Protein AF-A0A401H7M4-F1 (afdb_monomer_lite)

Structure (mmCIF, N/CA/C/O backbone):
data_AF-A0A401H7M4-F1
#
_entry.id   AF-A0A401H7M4-F1
#
loop_
_atom_site.group_PDB
_atom_site.id
_atom_site.type_symbol
_atom_site.label_atom_id
_atom_site.label_alt_id
_atom_site.label_comp_id
_atom_site.label_asym_id
_atom_site.label_entity_id
_atom_site.label_seq_id
_atom_site.pdbx_PDB_ins_code
_atom_site.Cartn_x
_atom_site.Cartn_y
_atom_site.Cartn_z
_atom_site.occupancy
_atom_site.B_iso_or_equiv
_atom_site.auth_seq_id
_atom_site.auth_comp_id
_atom_site.auth_asym_id
_atom_site.auth_atom_id
_atom_site.pdbx_PDB_model_num
ATOM 1 N N . MET A 1 1 ? 14.841 -6.962 -5.441 1.00 83.00 1 MET A N 1
ATOM 2 C CA . MET A 1 1 ? 14.021 -5.728 -5.417 1.00 83.00 1 MET A CA 1
ATOM 3 C C . MET A 1 1 ? 12.917 -5.888 -4.391 1.00 83.00 1 MET A C 1
ATOM 5 O O . MET A 1 1 ? 12.391 -6.988 -4.258 1.00 83.00 1 MET A O 1
ATOM 9 N N . LYS A 1 2 ? 12.501 -4.808 -3.723 1.00 92.44 2 LYS A N 1
ATOM 10 C CA . LYS A 1 2 ? 11.320 -4.895 -2.860 1.00 92.44 2 LYS A CA 1
ATOM 11 C C . LYS A 1 2 ? 10.045 -5.049 -3.712 1.00 92.44 2 LYS A C 1
ATOM 13 O O . LYS A 1 2 ? 9.899 -4.293 -4.683 1.00 92.44 2 LYS A O 1
ATOM 18 N N . PRO A 1 3 ? 9.106 -5.935 -3.345 1.00 96.75 3 PRO A N 1
ATOM 19 C CA . PRO A 1 3 ? 7.788 -6.047 -3.971 1.00 96.75 3 PRO A CA 1
ATOM 20 C C . PRO A 1 3 ? 6.854 -4.900 -3.551 1.00 96.75 3 PRO A C 1
ATOM 22 O O . PRO A 1 3 ? 7.087 -4.223 -2.544 1.00 96.75 3 PRO A O 1
ATOM 25 N N . ILE A 1 4 ? 5.804 -4.655 -4.334 1.00 98.06 4 ILE A N 1
ATOM 26 C CA . ILE A 1 4 ? 4.743 -3.687 -4.020 1.00 98.06 4 ILE A CA 1
ATOM 27 C C . ILE A 1 4 ? 3.906 -4.247 -2.865 1.00 98.06 4 ILE A C 1
ATOM 29 O O . ILE A 1 4 ? 3.498 -5.403 -2.903 1.00 98.06 4 ILE A O 1
ATOM 33 N N . LEU A 1 5 ? 3.640 -3.444 -1.836 1.00 98.31 5 LEU A N 1
ATOM 34 C CA . LEU A 1 5 ? 2.744 -3.849 -0.752 1.00 98.31 5 LEU A CA 1
ATOM 35 C C . LEU A 1 5 ? 1.310 -3.500 -1.142 1.00 98.31 5 LEU A C 1
ATOM 37 O O . LEU A 1 5 ? 1.036 -2.346 -1.481 1.00 98.31 5 LEU A O 1
ATOM 41 N N . VAL A 1 6 ? 0.405 -4.472 -1.080 1.00 98.50 6 VAL A N 1
ATOM 42 C CA . VAL A 1 6 ? -0.951 -4.339 -1.620 1.00 98.50 6 VAL A CA 1
ATOM 43 C C . VAL A 1 6 ? -1.974 -4.883 -0.628 1.00 98.50 6 VAL A C 1
ATOM 45 O O . VAL A 1 6 ? -1.782 -5.949 -0.044 1.00 98.50 6 VAL A O 1
ATOM 48 N N . ASP A 1 7 ? -3.079 -4.162 -0.448 1.00 98.56 7 ASP A N 1
ATOM 49 C CA . ASP A 1 7 ? -4.239 -4.673 0.281 1.00 98.56 7 ASP A CA 1
ATOM 50 C C . ASP A 1 7 ? -4.900 -5.808 -0.512 1.00 98.56 7 ASP A C 1
ATOM 52 O O . ASP A 1 7 ? -5.422 -5.593 -1.606 1.00 98.56 7 ASP A O 1
ATOM 56 N N . ALA A 1 8 ? -4.916 -7.011 0.060 1.00 98.44 8 ALA A N 1
ATOM 57 C CA . ALA A 1 8 ? -5.397 -8.219 -0.601 1.00 98.44 8 ALA A CA 1
ATOM 58 C C . ALA A 1 8 ? -6.875 -8.141 -1.018 1.00 98.44 8 ALA A C 1
ATOM 60 O O . ALA A 1 8 ? -7.267 -8.788 -1.985 1.00 98.44 8 ALA A O 1
ATOM 61 N N . LYS A 1 9 ? -7.699 -7.356 -0.307 1.00 98.06 9 LYS A N 1
ATOM 62 C CA . LYS A 1 9 ? -9.148 -7.286 -0.563 1.00 98.06 9 LYS A CA 1
ATOM 63 C C . LYS A 1 9 ? -9.505 -6.357 -1.722 1.00 98.06 9 LYS A C 1
ATOM 65 O O . LYS A 1 9 ? -10.465 -6.628 -2.432 1.00 98.06 9 LYS A O 1
ATOM 70 N N . THR A 1 10 ? -8.777 -5.252 -1.894 1.00 98.19 10 THR A N 1
ATOM 71 C CA . THR A 1 10 ? -9.125 -4.214 -2.890 1.00 98.19 10 THR A CA 1
ATOM 72 C C . THR A 1 10 ? -8.064 -3.978 -3.953 1.00 98.19 10 THR A C 1
ATOM 74 O O . THR A 1 10 ? -8.300 -3.223 -4.891 1.00 98.19 10 THR A O 1
ATOM 77 N N . LEU A 1 11 ? -6.893 -4.600 -3.808 1.00 98.06 11 LEU A N 1
ATOM 78 C CA . LEU A 1 11 ? -5.709 -4.376 -4.636 1.00 98.06 11 LEU A CA 1
ATOM 79 C C . LEU A 1 11 ? -5.177 -2.934 -4.599 1.00 98.06 11 LEU A C 1
ATOM 81 O O . LEU A 1 11 ? -4.349 -2.547 -5.425 1.00 98.06 11 LEU A O 1
ATOM 85 N N . VAL A 1 12 ? -5.599 -2.142 -3.610 1.00 98.31 12 VAL A N 1
ATOM 86 C CA . VAL A 1 12 ? -5.037 -0.814 -3.366 1.00 98.31 12 VAL A CA 1
ATOM 87 C C . VAL A 1 12 ? -3.565 -0.945 -2.986 1.00 98.31 12 VAL A C 1
ATOM 89 O O . VAL A 1 12 ? -3.193 -1.689 -2.075 1.00 98.31 12 VAL A O 1
ATOM 92 N N . ILE A 1 13 ? -2.720 -0.185 -3.683 1.00 98.31 13 ILE A N 1
ATOM 93 C CA . ILE A 1 13 ? -1.290 -0.098 -3.395 1.00 98.31 13 ILE A CA 1
ATOM 94 C C . ILE A 1 13 ? -1.102 0.647 -2.070 1.00 98.31 13 ILE A C 1
ATOM 96 O O . ILE A 1 13 ? -1.461 1.815 -1.932 1.00 98.31 13 ILE A O 1
ATOM 100 N N . LEU A 1 14 ? -0.490 -0.025 -1.100 1.00 98.06 14 LEU A N 1
ATOM 101 C CA . LEU A 1 14 ? -0.162 0.534 0.210 1.00 98.06 14 LEU A CA 1
ATOM 102 C C . LEU A 1 14 ? 1.249 1.132 0.210 1.00 98.06 14 LEU A C 1
ATOM 104 O O . LEU A 1 14 ? 1.478 2.202 0.774 1.00 98.06 14 LEU A O 1
ATOM 108 N N . ASP A 1 15 ? 2.196 0.478 -0.461 1.00 96.94 15 ASP A N 1
ATOM 109 C CA . ASP A 1 15 ? 3.554 0.987 -0.652 1.00 96.94 15 ASP A CA 1
ATOM 110 C C . ASP A 1 15 ? 4.132 0.544 -2.002 1.00 96.94 15 ASP A C 1
ATOM 112 O O . ASP A 1 15 ? 3.817 -0.531 -2.506 1.00 96.94 15 ASP A O 1
ATOM 116 N N . GLY A 1 16 ? 5.004 1.369 -2.590 1.00 96.06 16 GLY A N 1
ATOM 117 C CA . GLY A 1 16 ? 5.659 1.048 -3.863 1.00 96.06 16 GLY A CA 1
ATOM 118 C C . GLY A 1 16 ? 5.041 1.676 -5.114 1.00 96.06 16 GLY A C 1
ATOM 119 O O . GLY A 1 16 ? 5.345 1.228 -6.213 1.00 96.06 16 GLY A O 1
ATOM 120 N N . HIS A 1 17 ? 4.262 2.756 -4.987 1.00 96.50 17 HIS A N 1
ATOM 121 C CA . HIS A 1 17 ? 3.677 3.496 -6.120 1.00 96.50 17 HIS A CA 1
ATOM 122 C C . HIS A 1 17 ? 4.692 3.869 -7.217 1.00 96.50 17 HIS A C 1
ATOM 124 O O . HIS A 1 17 ? 4.411 3.725 -8.403 1.00 96.50 17 HIS A O 1
ATOM 130 N N . HIS A 1 18 ? 5.897 4.311 -6.840 1.00 95.56 18 HIS A N 1
ATOM 131 C CA . HIS A 1 18 ? 6.951 4.616 -7.813 1.00 95.56 18 HIS A CA 1
ATOM 132 C C . HIS A 1 18 ? 7.428 3.372 -8.567 1.00 95.56 18 HIS A C 1
ATOM 134 O O . HIS A 1 18 ? 7.628 3.444 -9.773 1.00 95.56 18 HIS A O 1
ATOM 140 N N . ARG A 1 19 ? 7.566 2.231 -7.877 1.00 96.06 19 ARG A N 1
ATOM 141 C CA . ARG A 1 19 ? 7.964 0.953 -8.487 1.00 96.06 19 ARG A CA 1
ATOM 142 C C . ARG A 1 19 ? 6.888 0.453 -9.447 1.00 96.06 19 ARG A C 1
ATOM 144 O O . ARG A 1 19 ? 7.213 0.083 -10.566 1.00 96.06 19 ARG A O 1
ATOM 151 N N . PHE A 1 20 ? 5.621 0.534 -9.044 1.00 96.75 20 PHE A N 1
ATOM 152 C CA . PHE A 1 20 ? 4.482 0.229 -9.909 1.00 96.75 20 PHE A CA 1
ATOM 153 C C . PHE A 1 20 ? 4.487 1.078 -11.187 1.00 96.75 20 PHE A C 1
ATOM 155 O O . PHE A 1 20 ? 4.431 0.545 -12.291 1.00 96.75 20 PHE A O 1
ATOM 162 N N . ASN A 1 21 ? 4.612 2.401 -11.047 1.00 96.12 21 ASN A N 1
ATOM 163 C CA . ASN A 1 21 ? 4.616 3.305 -12.195 1.00 96.12 21 ASN A CA 1
ATOM 164 C C . ASN A 1 21 ? 5.849 3.108 -13.086 1.00 96.12 21 ASN A C 1
ATOM 166 O O . ASN A 1 21 ? 5.717 3.160 -14.303 1.00 96.12 21 ASN A O 1
ATOM 170 N N . ALA A 1 22 ? 7.024 2.847 -12.507 1.00 95.88 22 ALA A N 1
ATOM 171 C CA . ALA A 1 22 ? 8.231 2.540 -13.270 1.00 95.88 22 ALA A CA 1
ATOM 172 C C . ALA A 1 22 ? 8.060 1.257 -14.095 1.00 95.88 22 ALA A C 1
ATOM 174 O O . ALA A 1 22 ? 8.314 1.276 -15.293 1.00 95.88 22 ALA A O 1
ATOM 175 N N . LEU A 1 23 ? 7.550 0.178 -13.489 1.00 95.50 23 LEU A N 1
ATOM 176 C CA . LEU A 1 23 ? 7.235 -1.068 -14.196 1.00 95.50 23 LEU A CA 1
ATOM 177 C C . LEU A 1 23 ? 6.244 -0.831 -15.341 1.00 95.50 23 LEU A C 1
ATOM 179 O O . LEU A 1 23 ? 6.471 -1.291 -16.456 1.00 95.50 23 LEU A O 1
ATOM 183 N N . LYS A 1 24 ? 5.199 -0.034 -15.099 1.00 95.06 24 LYS A N 1
ATOM 184 C CA . LYS A 1 24 ? 4.224 0.336 -16.131 1.00 95.06 24 LYS A CA 1
ATOM 185 C C . LYS A 1 24 ? 4.863 1.100 -17.297 1.00 95.06 24 LYS A C 1
ATOM 187 O O . LYS A 1 24 ? 4.552 0.810 -18.446 1.00 95.06 24 LYS A O 1
ATOM 192 N N . ILE A 1 25 ? 5.753 2.055 -17.014 1.00 96.44 25 ILE A N 1
ATOM 193 C CA . ILE A 1 25 ? 6.499 2.809 -18.040 1.00 96.44 25 ILE A CA 1
ATOM 194 C C . ILE A 1 25 ? 7.420 1.882 -18.843 1.00 96.44 25 ILE A C 1
ATOM 196 O O . ILE A 1 25 ? 7.544 2.047 -20.051 1.00 96.44 25 ILE A O 1
ATOM 200 N N . LEU A 1 26 ? 8.026 0.889 -18.189 1.00 94.25 26 LEU A N 1
ATOM 201 C CA . LEU A 1 26 ? 8.890 -0.114 -18.817 1.00 94.25 26 LEU A CA 1
ATOM 202 C C . LEU A 1 26 ? 8.119 -1.179 -19.620 1.00 94.25 26 LEU A C 1
ATOM 204 O O . LEU A 1 26 ? 8.735 -2.099 -20.148 1.00 94.25 26 LEU A O 1
ATOM 208 N N . GLY A 1 27 ? 6.788 -1.084 -19.712 1.00 94.50 27 GLY A N 1
ATOM 209 C CA . GLY A 1 27 ? 5.965 -2.054 -20.436 1.00 94.50 27 GLY A CA 1
ATOM 210 C C . GLY A 1 27 ? 5.796 -3.390 -19.712 1.00 94.50 27 GLY A C 1
ATOM 211 O O . GLY A 1 27 ? 5.374 -4.366 -20.328 1.00 94.50 27 GLY A O 1
ATOM 212 N N . ALA A 1 28 ? 6.105 -3.455 -18.413 1.00 95.50 28 ALA A N 1
ATOM 213 C CA . ALA A 1 28 ? 5.873 -4.657 -17.628 1.00 95.50 28 ALA A CA 1
ATOM 214 C C . ALA A 1 28 ? 4.369 -4.959 -17.531 1.00 95.50 28 ALA A C 1
ATOM 216 O O . ALA A 1 28 ? 3.556 -4.086 -17.210 1.00 95.50 28 ALA A O 1
ATOM 217 N N . ARG A 1 29 ? 4.005 -6.218 -17.773 1.00 95.25 29 ARG A N 1
ATOM 218 C CA . ARG A 1 29 ? 2.651 -6.753 -17.607 1.00 95.25 29 ARG A CA 1
ATOM 219 C C . ARG A 1 29 ? 2.370 -7.181 -16.167 1.00 95.25 29 ARG A C 1
ATOM 221 O O . ARG A 1 29 ? 1.223 -7.122 -15.725 1.00 95.25 29 ARG A O 1
ATOM 228 N N . TYR A 1 30 ? 3.405 -7.593 -15.443 1.00 95.25 30 TYR A N 1
ATOM 229 C CA . TYR A 1 30 ? 3.330 -8.083 -14.072 1.00 95.25 30 TYR A CA 1
ATOM 230 C C . TYR A 1 30 ? 4.182 -7.232 -13.130 1.00 95.25 30 TYR A C 1
ATOM 232 O O . TYR A 1 30 ? 5.142 -6.577 -13.535 1.00 95.25 30 TYR A O 1
ATOM 240 N N . ALA A 1 31 ? 3.837 -7.256 -11.845 1.00 95.75 31 ALA A N 1
ATOM 241 C CA . ALA A 1 31 ? 4.623 -6.622 -10.800 1.00 95.75 31 ALA A CA 1
ATOM 242 C C . ALA A 1 31 ? 4.685 -7.535 -9.568 1.00 95.75 31 ALA A C 1
ATOM 244 O O . ALA A 1 31 ? 3.633 -7.989 -9.110 1.00 95.75 31 ALA A O 1
ATOM 245 N N . PRO A 1 32 ? 5.876 -7.781 -8.992 1.00 96.38 32 PRO A N 1
ATOM 246 C CA . PRO A 1 32 ? 5.988 -8.518 -7.741 1.00 96.38 32 PRO A CA 1
ATOM 247 C C . PRO A 1 32 ? 5.242 -7.781 -6.630 1.00 96.38 32 PRO A C 1
ATOM 249 O O . PRO A 1 32 ? 5.498 -6.596 -6.388 1.00 96.38 32 PRO A O 1
ATOM 252 N N . ALA A 1 33 ? 4.344 -8.481 -5.942 1.00 97.56 33 ALA A N 1
ATOM 253 C CA . ALA A 1 33 ? 3.519 -7.907 -4.891 1.00 97.56 33 ALA A CA 1
ATOM 254 C C . ALA A 1 33 ? 3.448 -8.817 -3.662 1.00 97.56 33 ALA A C 1
ATOM 256 O O . ALA A 1 33 ? 3.415 -10.039 -3.777 1.00 97.56 33 ALA A O 1
ATOM 257 N N . VAL A 1 34 ? 3.390 -8.199 -2.484 1.00 97.94 34 VAL A N 1
ATOM 258 C CA . VAL A 1 34 ? 3.032 -8.853 -1.225 1.00 97.94 34 VAL A CA 1
ATOM 259 C C . VAL A 1 34 ? 1.616 -8.423 -0.887 1.00 97.94 34 VAL A C 1
ATOM 261 O O . VAL A 1 34 ? 1.359 -7.248 -0.609 1.00 97.94 34 VAL A O 1
ATOM 264 N N . LEU A 1 35 ? 0.706 -9.390 -0.938 1.00 98.19 35 LEU A N 1
ATOM 265 C CA . LEU A 1 35 ? -0.680 -9.209 -0.540 1.00 98.19 35 LEU A CA 1
ATOM 266 C C . LEU A 1 35 ? -0.775 -9.318 0.982 1.00 98.19 35 LEU A C 1
ATOM 268 O O . LEU A 1 35 ? -0.310 -10.295 1.568 1.00 98.19 35 LEU A O 1
ATOM 272 N N . VAL A 1 36 ? -1.387 -8.323 1.615 1.00 98.19 36 VAL A N 1
ATOM 273 C CA . VAL A 1 36 ? -1.642 -8.322 3.059 1.00 98.19 36 VAL A CA 1
ATOM 274 C C . VAL A 1 36 ? -3.119 -8.142 3.346 1.00 98.19 36 VAL A C 1
ATOM 276 O O . VAL A 1 36 ?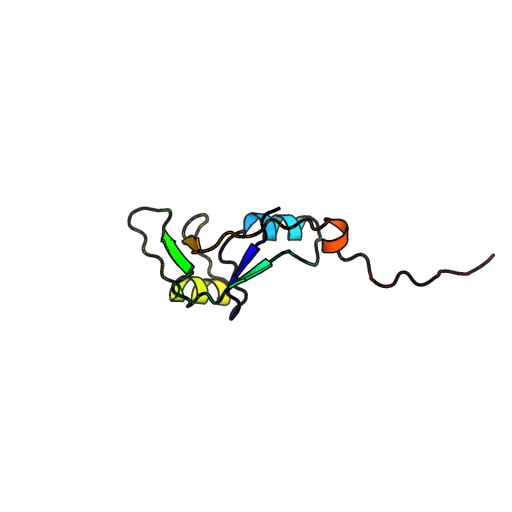 -3.803 -7.384 2.659 1.00 98.19 36 VAL A O 1
ATOM 279 N N . ASP A 1 37 ? -3.607 -8.782 4.406 1.00 98.31 37 ASP A N 1
ATOM 280 C CA . ASP A 1 37 ? -4.864 -8.355 5.009 1.00 98.31 37 ASP A CA 1
ATOM 281 C C . ASP A 1 37 ? -4.643 -6.991 5.664 1.00 98.31 37 ASP A C 1
ATOM 283 O O . ASP A 1 37 ? -4.048 -6.888 6.739 1.00 98.31 37 ASP A O 1
ATOM 287 N N . TYR A 1 38 ? -5.078 -5.927 4.989 1.00 98.44 38 TYR A N 1
ATOM 288 C CA . TYR A 1 38 ? -4.829 -4.572 5.460 1.00 98.44 38 TYR A CA 1
ATOM 289 C C . TYR A 1 38 ? -5.545 -4.271 6.780 1.00 98.44 38 TYR A C 1
ATOM 291 O O . TYR A 1 38 ? -5.073 -3.423 7.533 1.00 98.44 38 TYR A O 1
ATOM 299 N N . ASP A 1 39 ? -6.615 -4.996 7.121 1.00 98.25 39 ASP A N 1
ATOM 300 C CA . ASP A 1 39 ? -7.322 -4.821 8.397 1.00 98.25 39 ASP A CA 1
ATOM 301 C C . ASP A 1 39 ? -6.567 -5.455 9.572 1.00 98.25 39 ASP A C 1
ATOM 303 O O . ASP A 1 39 ? -6.761 -5.045 10.717 1.00 98.25 39 ASP A O 1
ATOM 307 N N . SER A 1 40 ? -5.627 -6.363 9.294 1.00 98.19 40 SER A N 1
ATOM 308 C CA . SER A 1 40 ? -4.787 -6.992 10.310 1.00 98.19 40 SER A CA 1
ATOM 309 C C . SER A 1 40 ? -4.079 -5.949 11.189 1.00 98.19 40 SER A C 1
ATOM 311 O O . SER A 1 40 ? -3.537 -4.963 10.666 1.00 98.19 40 SER A O 1
ATOM 313 N N . PRO A 1 41 ? -3.995 -6.163 12.517 1.00 97.69 41 PRO A N 1
ATOM 314 C CA . PRO A 1 41 ? -3.225 -5.295 13.411 1.00 97.69 41 PRO A CA 1
ATOM 315 C C . PRO A 1 41 ? -1.728 -5.281 13.071 1.00 97.69 41 PRO A C 1
ATOM 317 O O . PRO A 1 41 ? -1.016 -4.350 13.441 1.00 97.69 41 PRO A O 1
ATOM 320 N N . CYS A 1 42 ? -1.250 -6.275 12.317 1.00 97.50 42 CYS A N 1
ATOM 321 C CA . CYS A 1 42 ? 0.116 -6.316 11.817 1.00 97.50 42 CYS A CA 1
ATOM 322 C C . CYS A 1 42 ? 0.425 -5.261 10.754 1.00 97.50 42 CYS A C 1
ATOM 324 O O . CYS A 1 42 ? 1.600 -5.034 10.475 1.00 97.50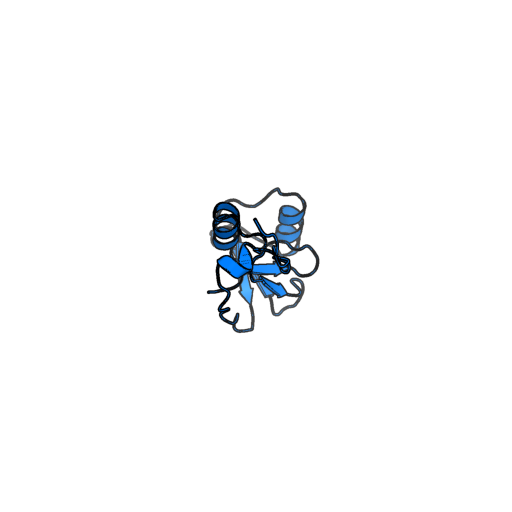 42 CYS A O 1
ATOM 326 N N . VAL A 1 43 ? -0.588 -4.613 10.172 1.00 98.31 43 VAL A N 1
ATOM 327 C CA . VAL A 1 43 ? -0.403 -3.459 9.291 1.00 98.31 43 VAL A CA 1
ATOM 328 C C . VAL A 1 43 ? -0.898 -2.216 10.013 1.00 98.31 43 VAL A C 1
ATOM 330 O O . VAL A 1 43 ? -2.029 -2.167 10.485 1.00 98.31 43 VAL A O 1
ATOM 333 N N . SER A 1 44 ? -0.070 -1.182 10.078 1.00 98.06 44 SER A N 1
ATOM 334 C CA . SER A 1 44 ? -0.454 0.128 10.609 1.00 98.06 44 SER A CA 1
ATOM 335 C C . SER A 1 44 ? -0.248 1.206 9.556 1.00 98.06 44 SER A C 1
ATOM 337 O O . SER A 1 44 ? 0.584 1.067 8.654 1.00 98.06 44 SER A O 1
ATOM 339 N N . VAL A 1 45 ? -1.020 2.284 9.666 1.00 98.31 45 VAL A N 1
ATOM 340 C CA . VAL A 1 45 ? -0.895 3.464 8.815 1.00 98.31 45 VAL A CA 1
ATOM 341 C C . VAL A 1 45 ? -0.803 4.710 9.682 1.00 98.31 45 VAL A C 1
ATOM 343 O O . VAL A 1 45 ? -1.474 4.825 10.703 1.00 98.31 45 VAL A O 1
ATOM 346 N N . GLY A 1 46 ? 0.058 5.630 9.274 1.00 96.94 46 GLY A N 1
ATOM 347 C CA . GLY A 1 46 ? 0.116 6.986 9.798 1.00 96.94 46 GLY A CA 1
ATOM 348 C C . GLY A 1 46 ? 0.396 7.979 8.678 1.00 96.94 46 GLY A C 1
ATOM 349 O O . GLY A 1 46 ? 0.348 7.632 7.495 1.00 96.94 46 GLY A O 1
ATOM 350 N N . SER A 1 47 ? 0.724 9.210 9.053 1.00 96.44 47 SER A N 1
ATOM 351 C CA . SER A 1 47 ? 1.080 10.267 8.111 1.00 96.44 47 SER A CA 1
ATOM 352 C C . SER A 1 47 ? 2.585 10.534 8.094 1.00 96.44 47 SER A C 1
ATOM 354 O O . SER A 1 47 ? 3.264 10.412 9.113 1.00 96.44 47 SER A O 1
ATOM 356 N N . TRP A 1 48 ? 3.114 10.926 6.935 1.00 91.94 48 TRP A N 1
ATOM 357 C CA . TRP A 1 48 ? 4.441 11.552 6.834 1.00 91.94 48 TRP A CA 1
ATOM 358 C C . TRP A 1 48 ? 4.433 13.041 7.198 1.00 91.94 48 TRP A C 1
ATOM 360 O O . TRP A 1 48 ? 5.493 13.615 7.425 1.00 91.94 48 TRP A O 1
ATOM 370 N N . ARG A 1 49 ? 3.256 13.671 7.196 1.00 92.25 49 ARG A N 1
ATOM 371 C CA . ARG A 1 49 ? 3.052 15.105 7.422 1.00 92.25 49 ARG A CA 1
ATOM 372 C C . ARG A 1 49 ? 2.458 15.335 8.805 1.00 92.25 49 ARG A C 1
ATOM 374 O O . ARG A 1 49 ? 1.497 14.656 9.174 1.00 92.25 49 ARG A O 1
ATOM 381 N N . GLU A 1 50 ? 2.986 16.315 9.525 1.00 90.69 50 GLU A N 1
ATOM 382 C CA . GLU A 1 50 ? 2.404 16.761 10.791 1.00 90.69 50 GLU A CA 1
ATOM 383 C C . GLU A 1 50 ? 0.991 17.324 10.584 1.00 90.69 50 GLU A C 1
ATOM 385 O O . GLU A 1 50 ? 0.672 17.873 9.529 1.00 90.69 50 GLU A O 1
ATOM 390 N N . GLY A 1 51 ? 0.118 17.132 11.575 1.00 91.31 51 GLY A N 1
ATOM 391 C CA . GLY A 1 51 ? -1.271 17.607 11.539 1.00 91.31 51 GLY A CA 1
ATOM 392 C C . GLY A 1 51 ? -2.203 16.865 10.572 1.00 91.31 51 GLY A C 1
ATOM 393 O O . GLY A 1 51 ? -3.394 17.162 10.534 1.00 91.31 51 GLY A O 1
ATOM 394 N N . VAL A 1 52 ? -1.708 15.886 9.808 1.00 93.25 52 VAL A N 1
ATOM 395 C CA . VAL A 1 52 ? -2.532 15.076 8.902 1.00 93.25 52 VAL A CA 1
ATOM 396 C C . VAL A 1 52 ? -2.826 13.725 9.545 1.00 93.25 52 VAL A C 1
ATOM 398 O O . VAL A 1 52 ? -1.911 12.962 9.845 1.00 93.25 52 VAL A O 1
ATOM 401 N N . SER A 1 53 ? -4.111 13.413 9.719 1.00 93.56 53 SER A N 1
ATOM 402 C CA . SER A 1 53 ? -4.564 12.081 10.126 1.00 93.56 53 SER A CA 1
ATOM 403 C C . SER A 1 53 ? -4.865 11.219 8.900 1.00 93.56 53 SER A C 1
ATOM 405 O O . SER A 1 53 ? -5.416 11.700 7.908 1.00 93.56 53 SER A O 1
ATOM 407 N N . VAL A 1 54 ? -4.487 9.944 8.966 1.00 96.88 54 VAL A N 1
ATOM 408 C CA . VAL A 1 54 ? -4.707 8.949 7.910 1.00 96.88 54 VAL A CA 1
ATOM 409 C C . VAL A 1 54 ? -5.245 7.685 8.568 1.00 96.88 54 VAL A C 1
ATOM 411 O O . VAL A 1 54 ? -4.638 7.191 9.516 1.00 96.88 54 VAL A O 1
ATOM 414 N N . SER A 1 55 ? -6.353 7.151 8.054 1.00 97.81 55 SER A N 1
ATOM 415 C CA . SER A 1 55 ? -6.914 5.865 8.481 1.00 97.81 55 SER A CA 1
ATOM 416 C C . SER A 1 55 ? -6.869 4.835 7.354 1.00 97.81 55 SER A C 1
ATOM 418 O O . SER A 1 55 ? -6.746 5.186 6.175 1.00 97.81 55 SER A O 1
ATOM 420 N N . LYS A 1 56 ? -6.973 3.552 7.712 1.00 98.25 56 LYS A N 1
ATOM 421 C CA . LYS A 1 56 ? -6.985 2.451 6.740 1.00 98.25 56 LYS A CA 1
ATOM 422 C C . LYS A 1 56 ? -8.207 2.533 5.831 1.00 98.25 56 LYS A C 1
ATOM 424 O O . LYS A 1 56 ? -8.096 2.350 4.620 1.00 98.25 56 LYS A O 1
ATOM 429 N N . GLU A 1 57 ? -9.356 2.857 6.412 1.00 98.12 57 GLU A N 1
ATOM 430 C CA . GLU A 1 57 ? -10.634 2.999 5.720 1.00 98.12 57 GLU A CA 1
ATOM 431 C C . GLU A 1 57 ? -10.538 4.079 4.644 1.00 98.12 57 GLU A C 1
ATOM 433 O O . GLU A 1 57 ? -10.921 3.849 3.499 1.00 98.12 57 GLU A O 1
ATOM 438 N N . GLU A 1 58 ? -9.957 5.233 4.981 1.00 97.88 58 GLU A N 1
ATOM 439 C CA . GLU A 1 58 ? -9.825 6.350 4.051 1.00 97.88 58 GLU A CA 1
ATOM 440 C C . GLU A 1 58 ? -8.797 6.066 2.948 1.00 97.88 58 GLU A C 1
ATOM 442 O O . GLU A 1 58 ? -9.047 6.387 1.785 1.00 97.88 58 GLU A O 1
ATOM 447 N N . VAL A 1 59 ? -7.670 5.417 3.272 1.00 98.06 59 VAL A N 1
ATOM 448 C CA . VAL A 1 59 ? -6.694 4.959 2.264 1.00 98.06 59 VAL A CA 1
ATOM 449 C C . VAL A 1 59 ? -7.350 3.998 1.276 1.00 98.06 59 VAL A C 1
ATOM 451 O O . VAL A 1 59 ? -7.230 4.193 0.065 1.00 98.06 59 VAL A O 1
ATOM 454 N N . ARG A 1 60 ? -8.076 2.994 1.781 1.00 97.88 60 ARG A N 1
ATOM 455 C CA . ARG A 1 60 ? -8.775 1.999 0.962 1.00 97.88 60 ARG A CA 1
ATOM 456 C C . ARG A 1 60 ? -9.829 2.664 0.078 1.00 97.88 60 ARG A C 1
ATOM 458 O O . ARG A 1 60 ? -9.805 2.484 -1.136 1.00 97.88 60 ARG A O 1
ATOM 465 N N . ARG A 1 61 ? -10.702 3.489 0.667 1.00 98.25 61 ARG A N 1
ATOM 466 C CA . ARG A 1 61 ? -11.765 4.218 -0.041 1.00 98.25 61 ARG A CA 1
ATOM 467 C C . ARG A 1 61 ? -11.199 5.079 -1.171 1.00 98.25 61 ARG A C 1
ATOM 469 O O . ARG A 1 61 ? -11.630 4.955 -2.313 1.00 98.25 61 ARG A O 1
ATOM 476 N N . ARG A 1 62 ? -10.187 5.906 -0.883 1.00 97.62 62 ARG A N 1
ATOM 477 C CA . ARG A 1 62 ? -9.516 6.752 -1.887 1.00 97.62 62 ARG A CA 1
ATOM 478 C C . ARG A 1 62 ? -8.845 5.950 -2.989 1.00 97.62 62 ARG A C 1
ATOM 480 O O . ARG A 1 62 ? -8.889 6.375 -4.140 1.00 97.62 62 ARG A O 1
ATOM 487 N N . GLY A 1 63 ? -8.207 4.835 -2.636 1.00 97.31 63 GLY A N 1
ATOM 488 C CA . GLY A 1 63 ? -7.557 3.945 -3.591 1.00 97.31 63 GLY A CA 1
ATOM 489 C C . GLY A 1 63 ? -8.555 3.339 -4.575 1.00 97.31 63 GLY A C 1
ATOM 490 O O . GLY A 1 63 ? -8.339 3.424 -5.780 1.00 97.31 63 GLY A O 1
ATOM 491 N N . VAL A 1 64 ? -9.678 2.820 -4.070 1.00 97.94 64 VAL A N 1
ATOM 492 C CA . VAL A 1 64 ? -10.764 2.263 -4.894 1.00 97.94 64 VAL A CA 1
ATOM 493 C C . VAL A 1 64 ? -11.427 3.340 -5.761 1.00 97.94 64 VAL A C 1
ATOM 495 O O . VAL A 1 64 ? -11.686 3.109 -6.936 1.00 97.94 64 VAL A O 1
ATOM 498 N N . GLU A 1 65 ? -11.659 4.539 -5.217 1.00 98.00 65 GLU A N 1
ATOM 499 C CA . GLU A 1 65 ? -12.248 5.667 -5.958 1.00 98.00 65 GLU A CA 1
ATOM 500 C C . GLU A 1 65 ? -11.279 6.337 -6.953 1.00 98.00 65 GLU A C 1
ATOM 502 O O . GLU A 1 65 ? -11.684 7.231 -7.697 1.00 98.00 65 GLU A O 1
ATOM 507 N N . GLY A 1 66 ? -9.987 5.990 -6.934 1.00 95.69 66 GLY A N 1
ATOM 508 C CA . GLY A 1 66 ? -8.954 6.680 -7.716 1.00 95.69 66 GLY A CA 1
ATOM 509 C C . GLY A 1 66 ? -8.662 8.118 -7.255 1.00 95.69 66 GLY A C 1
ATOM 510 O O . GLY A 1 66 ? -7.979 8.869 -7.950 1.00 95.69 66 GLY A O 1
ATOM 511 N N . ARG A 1 67 ? -9.144 8.524 -6.074 1.00 96.31 67 ARG A N 1
ATOM 512 C CA . ARG A 1 67 ? -8.977 9.871 -5.492 1.00 96.31 67 ARG A CA 1
ATOM 513 C C . ARG A 1 67 ? -7.834 9.901 -4.482 1.00 96.31 67 ARG A C 1
ATOM 515 O O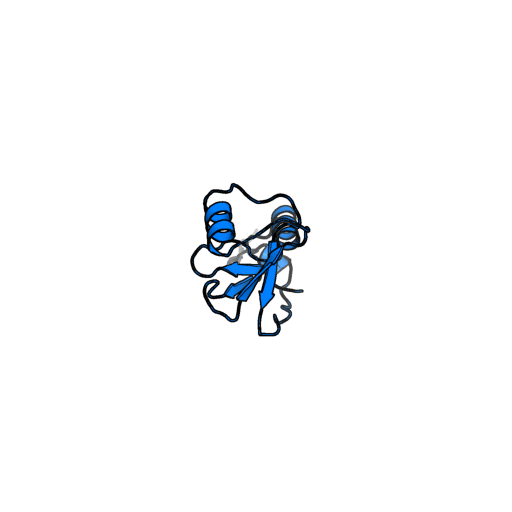 . ARG A 1 67 ? -8.028 10.157 -3.288 1.00 96.31 67 ARG A O 1
ATOM 522 N N . LEU A 1 68 ? -6.637 9.600 -4.977 1.00 95.12 68 LEU A N 1
ATOM 523 C CA . LEU A 1 68 ? -5.438 9.404 -4.165 1.00 95.12 68 LEU A CA 1
ATOM 524 C C . LEU A 1 68 ? -5.075 10.641 -3.333 1.00 95.12 68 LEU A C 1
ATOM 526 O O . LEU A 1 68 ? -5.346 11.785 -3.702 1.00 95.12 68 LEU A O 1
ATOM 530 N N . TYR A 1 69 ? -4.419 10.404 -2.199 1.00 94.56 69 TYR A N 1
ATOM 531 C CA . TYR A 1 69 ? -3.755 11.476 -1.467 1.00 94.56 69 TYR A CA 1
ATOM 532 C C . TYR A 1 69 ? -2.618 12.102 -2.294 1.00 94.56 69 TYR A C 1
ATOM 534 O O . TYR A 1 69 ? -2.059 11.442 -3.175 1.00 94.56 69 TYR A O 1
ATOM 542 N N . PRO A 1 70 ? -2.197 13.337 -1.959 1.00 93.94 70 PRO A N 1
ATOM 543 C CA . PRO A 1 70 ? -0.941 13.880 -2.455 1.00 93.94 70 PRO A CA 1
ATOM 544 C C . PRO A 1 70 ? 0.248 12.934 -2.190 1.00 93.94 70 PRO A C 1
ATOM 546 O O . PRO A 1 70 ? 0.216 12.138 -1.244 1.00 93.94 70 PRO A O 1
ATOM 549 N N . PRO A 1 71 ? 1.336 13.030 -2.976 1.00 92.94 71 PRO A N 1
ATOM 550 C CA . PRO A 1 71 ? 2.514 12.199 -2.771 1.00 92.94 71 PRO A CA 1
ATOM 551 C C . PRO A 1 71 ? 3.048 12.268 -1.335 1.00 92.94 71 PRO A C 1
ATOM 553 O O . PRO A 1 71 ? 3.109 13.342 -0.722 1.00 92.94 71 PRO A O 1
ATOM 556 N N . ARG A 1 72 ? 3.468 11.098 -0.830 1.00 91.00 72 ARG A N 1
ATOM 557 C CA . ARG A 1 72 ? 4.018 10.895 0.521 1.00 91.00 72 ARG A CA 1
ATOM 558 C C . ARG A 1 72 ? 3.093 11.419 1.625 1.00 91.00 72 ARG A C 1
ATOM 560 O O . ARG A 1 72 ? 3.530 12.155 2.500 1.00 91.00 72 ARG A O 1
ATOM 567 N N . THR A 1 73 ? 1.813 11.059 1.582 1.00 94.19 73 THR A N 1
ATOM 568 C CA . THR A 1 73 ? 0.880 11.342 2.685 1.00 94.19 73 THR A CA 1
ATOM 569 C C . THR A 1 73 ? 0.766 10.160 3.640 1.00 94.19 73 THR A C 1
ATOM 571 O O . THR A 1 73 ? 1.042 10.332 4.821 1.00 94.19 73 THR A O 1
ATOM 574 N N . SER A 1 74 ? 0.440 8.960 3.156 1.00 96.75 74 SER A N 1
ATOM 575 C CA . SER A 1 74 ? 0.335 7.762 3.996 1.00 96.75 74 SER A CA 1
ATOM 576 C C . SER A 1 74 ? 1.691 7.078 4.198 1.00 96.75 74 SER A C 1
ATOM 578 O O . SER A 1 74 ? 2.510 6.967 3.281 1.00 96.75 74 SER A O 1
ATOM 580 N N . ARG A 1 75 ? 1.932 6.605 5.422 1.00 97.12 75 ARG A N 1
ATOM 581 C CA . ARG A 1 75 ? 3.095 5.804 5.811 1.00 97.12 75 ARG A CA 1
ATOM 582 C C . ARG A 1 75 ? 2.619 4.488 6.399 1.00 97.12 75 ARG A C 1
ATOM 584 O O . ARG A 1 75 ? 2.108 4.468 7.516 1.00 97.12 75 ARG A O 1
ATOM 591 N N . HIS A 1 76 ? 2.834 3.403 5.669 1.00 97.69 76 HIS A N 1
ATOM 592 C CA . HIS A 1 76 ? 2.511 2.059 6.133 1.00 97.69 76 HIS A CA 1
ATOM 593 C C . HIS A 1 76 ? 3.695 1.422 6.860 1.00 97.69 76 HIS A C 1
ATOM 595 O O . HIS A 1 76 ? 4.851 1.632 6.486 1.00 97.69 76 HIS A O 1
ATOM 601 N N . ARG A 1 77 ? 3.407 0.643 7.902 1.00 97.69 77 ARG A N 1
ATOM 602 C CA . ARG A 1 77 ? 4.377 -0.226 8.579 1.00 97.69 77 ARG A CA 1
ATOM 603 C C . ARG A 1 77 ? 3.763 -1.605 8.760 1.00 97.69 77 ARG A C 1
ATOM 605 O O . ARG A 1 77 ? 2.563 -1.710 9.011 1.00 97.69 77 ARG A O 1
ATOM 612 N N . VAL A 1 78 ? 4.599 -2.629 8.653 1.00 98.00 78 VAL A N 1
ATOM 613 C CA . VAL A 1 78 ? 4.221 -4.031 8.840 1.00 98.00 78 VAL A CA 1
ATOM 614 C C . VAL A 1 78 ? 5.020 -4.651 9.986 1.00 98.00 78 VAL A C 1
ATOM 616 O O . VAL A 1 78 ? 6.137 -4.219 10.261 1.00 98.00 78 VAL A O 1
ATOM 619 N N . CYS A 1 79 ? 4.445 -5.648 10.655 1.00 97.56 79 CYS A N 1
ATOM 620 C CA . CYS A 1 79 ? 5.063 -6.375 11.772 1.00 97.56 79 CYS A CA 1
ATOM 621 C C . CYS A 1 79 ? 6.061 -7.469 11.329 1.00 97.56 79 CYS A C 1
ATOM 623 O O . CYS A 1 79 ? 6.535 -8.236 12.161 1.00 97.56 79 CYS A O 1
ATOM 625 N N . PHE A 1 80 ? 6.342 -7.579 10.029 1.00 96.31 80 PHE A N 1
ATOM 626 C CA . PHE A 1 80 ? 7.164 -8.627 9.425 1.00 96.31 80 PHE A CA 1
ATOM 627 C C . PHE A 1 80 ? 8.126 -8.034 8.392 1.00 96.31 80 PHE A C 1
ATOM 629 O O . PHE A 1 80 ? 7.921 -6.928 7.887 1.00 96.31 80 PHE A O 1
ATOM 636 N N . GLU A 1 81 ? 9.171 -8.779 8.045 1.00 95.38 81 GLU A N 1
ATOM 637 C CA . GLU A 1 81 ? 10.086 -8.373 6.983 1.00 95.38 81 GLU A CA 1
ATOM 638 C C . GLU A 1 81 ? 9.474 -8.644 5.611 1.00 95.38 81 GLU A C 1
ATOM 640 O O . GLU A 1 81 ? 9.056 -9.757 5.299 1.00 95.38 81 GLU A O 1
ATOM 645 N N . ILE A 1 82 ? 9.420 -7.609 4.773 1.00 95.44 82 ILE A N 1
ATOM 646 C CA . ILE A 1 82 ? 9.030 -7.771 3.374 1.00 95.44 82 ILE A CA 1
ATOM 647 C C . ILE A 1 82 ? 10.219 -8.415 2.647 1.00 95.44 82 ILE A C 1
ATOM 649 O O . ILE A 1 82 ? 11.263 -7.755 2.565 1.00 95.44 82 ILE A O 1
ATOM 653 N N . PRO A 1 83 ? 10.077 -9.645 2.117 1.00 92.06 83 PRO A N 1
ATOM 654 C CA . PRO A 1 83 ? 11.175 -10.338 1.461 1.00 92.06 83 PRO A CA 1
ATOM 655 C C . PRO A 1 83 ? 11.578 -9.608 0.181 1.00 92.06 83 PRO A C 1
ATOM 657 O O . PRO A 1 83 ? 10.741 -9.026 -0.518 1.00 92.06 83 PRO A O 1
ATOM 660 N N . ASP A 1 84 ? 12.865 -9.657 -0.144 1.00 93.88 84 ASP A N 1
ATOM 661 C CA . ASP A 1 84 ? 13.326 -9.258 -1.465 1.00 93.88 84 ASP A CA 1
ATOM 662 C C . ASP A 1 84 ? 12.928 -10.307 -2.503 1.00 93.88 84 ASP A C 1
ATOM 664 O O . ASP A 1 84 ? 12.988 -11.511 -2.266 1.00 93.88 84 ASP A O 1
ATOM 668 N N . VAL A 1 85 ? 12.541 -9.828 -3.682 1.00 91.44 85 VAL A N 1
ATOM 669 C CA . VAL A 1 85 ? 12.215 -10.671 -4.833 1.00 91.44 85 VAL A CA 1
ATOM 670 C C . VAL A 1 85 ? 13.274 -10.473 -5.909 1.00 91.44 85 VAL A C 1
ATOM 672 O O . VAL A 1 85 ? 13.678 -9.339 -6.190 1.00 91.44 85 VAL A O 1
ATOM 675 N N . ASN A 1 86 ? 13.713 -11.569 -6.520 1.00 91.75 86 ASN A N 1
ATOM 676 C CA . ASN A 1 86 ? 14.567 -11.559 -7.701 1.00 91.75 86 ASN A CA 1
ATOM 677 C C . ASN A 1 86 ? 13.740 -11.980 -8.922 1.00 91.75 86 ASN A C 1
ATOM 679 O O . ASN A 1 86 ? 13.698 -13.159 -9.252 1.00 91.75 86 ASN A O 1
ATOM 683 N N . ALA A 1 87 ? 13.036 -11.022 -9.528 1.00 87.62 87 ALA A N 1
ATOM 684 C CA . ALA A 1 87 ? 12.266 -11.221 -10.754 1.00 87.62 87 ALA A CA 1
ATOM 685 C C . ALA A 1 87 ? 12.904 -10.393 -11.875 1.00 87.62 87 ALA A C 1
ATOM 687 O O . ALA A 1 87 ? 13.138 -9.192 -11.690 1.00 87.62 87 ALA A O 1
ATOM 688 N N . GLY A 1 88 ? 13.206 -11.037 -13.004 1.00 90.56 88 GLY A N 1
ATOM 689 C CA . GLY A 1 88 ? 13.778 -10.375 -14.180 1.00 90.56 88 GLY A CA 1
ATOM 690 C C . GLY A 1 88 ? 12.753 -9.464 -14.851 1.00 90.56 88 GLY A C 1
ATOM 691 O O . GLY A 1 88 ? 11.558 -9.759 -14.845 1.00 90.56 88 GLY A O 1
ATOM 692 N N . LEU A 1 89 ? 13.187 -8.352 -15.447 1.00 89.56 89 LEU A N 1
ATOM 693 C CA . LEU A 1 89 ? 12.253 -7.444 -16.122 1.00 89.56 89 LEU A CA 1
ATOM 694 C C . LEU A 1 89 ? 11.571 -8.137 -17.311 1.00 89.56 89 LEU A C 1
ATOM 696 O O . LEU A 1 89 ? 10.394 -7.907 -17.562 1.00 89.56 89 LEU A O 1
ATOM 700 N N . GLU A 1 90 ? 12.284 -9.027 -17.995 1.00 90.12 90 GLU A N 1
ATOM 701 C CA . GLU A 1 90 ? 11.803 -9.823 -19.123 1.00 90.12 90 GLU A CA 1
ATOM 702 C C . GLU A 1 90 ? 10.626 -10.723 -18.723 1.00 90.12 90 GLU A C 1
ATOM 704 O O . GLU A 1 90 ? 9.620 -10.788 -19.434 1.00 90.12 90 GLU A O 1
ATOM 709 N N . GLU A 1 91 ? 10.721 -11.358 -17.550 1.00 90.31 91 GLU A N 1
ATOM 710 C CA . GLU A 1 91 ? 9.641 -12.155 -16.956 1.00 90.31 91 GLU A CA 1
ATOM 711 C C . GLU A 1 91 ? 8.417 -11.277 -16.668 1.00 90.31 91 GLU A C 1
ATOM 713 O O . GLU A 1 91 ? 7.279 -11.654 -16.952 1.00 90.31 91 GLU A O 1
ATOM 718 N N . LEU A 1 92 ? 8.649 -10.063 -16.162 1.00 92.00 92 LEU A N 1
ATOM 719 C CA . LEU A 1 92 ? 7.583 -9.124 -15.825 1.00 92.00 92 LEU A CA 1
ATOM 720 C C . LEU A 1 92 ? 6.919 -8.500 -17.056 1.00 92.00 92 LEU A C 1
ATOM 722 O O . LEU A 1 92 ? 5.728 -8.201 -17.003 1.00 92.00 92 LEU A O 1
ATOM 726 N N . VAL A 1 93 ? 7.637 -8.316 -18.164 1.00 90.31 93 VAL A N 1
ATOM 727 C CA . VAL A 1 93 ? 7.070 -7.902 -19.463 1.00 90.31 93 VAL A CA 1
ATOM 728 C C . VAL A 1 93 ? 6.184 -9.004 -20.046 1.00 90.31 93 VAL A C 1
ATOM 730 O O . VAL A 1 93 ? 5.167 -8.705 -20.674 1.00 90.31 93 VAL A O 1
ATOM 733 N N . GLY A 1 94 ? 6.486 -10.269 -19.744 1.00 72.69 94 GLY A N 1
ATOM 734 C CA . GLY A 1 94 ? 5.644 -11.400 -20.116 1.00 72.69 94 GLY A CA 1
ATOM 735 C C . GLY A 1 94 ? 5.751 -11.754 -21.596 1.00 72.69 94 GLY A C 1
ATOM 736 O O . GLY A 1 94 ? 4.723 -12.019 -22.226 1.00 72.69 94 GLY A O 1
ATOM 737 N N . TYR A 1 95 ? 6.973 -11.764 -22.151 1.00 58.62 95 TYR A N 1
ATOM 738 C CA . TYR A 1 95 ? 7.222 -12.434 -23.432 1.00 58.62 95 TYR A CA 1
ATOM 739 C C . TYR A 1 95 ? 6.684 -13.868 -23.325 1.00 58.62 95 TYR A C 1
ATOM 741 O O . TYR A 1 95 ? 7.011 -14.589 -22.386 1.00 58.62 95 TYR A O 1
ATOM 749 N N . GLY A 1 96 ? 5.749 -14.211 -24.211 1.00 51.78 96 GLY A N 1
ATOM 750 C CA . GLY A 1 96 ? 4.803 -15.303 -24.006 1.00 51.78 96 GLY A CA 1
ATOM 751 C C . GLY A 1 96 ? 5.438 -16.634 -23.607 1.00 51.78 96 GLY A C 1
ATOM 752 O O . GLY A 1 96 ? 6.394 -17.099 -24.221 1.00 51.78 96 GLY A O 1
ATOM 753 N N . LEU A 1 97 ? 4.810 -17.314 -22.646 1.00 49.59 97 LEU A N 1
ATOM 754 C CA . LEU A 1 97 ? 4.800 -18.774 -22.630 1.00 49.59 97 LEU A CA 1
ATOM 755 C C . LEU A 1 97 ? 4.079 -19.230 -23.910 1.00 49.59 97 LEU A C 1
ATOM 757 O O . LEU A 1 97 ? 2.858 -19.361 -23.924 1.00 49.59 97 LEU A O 1
ATOM 761 N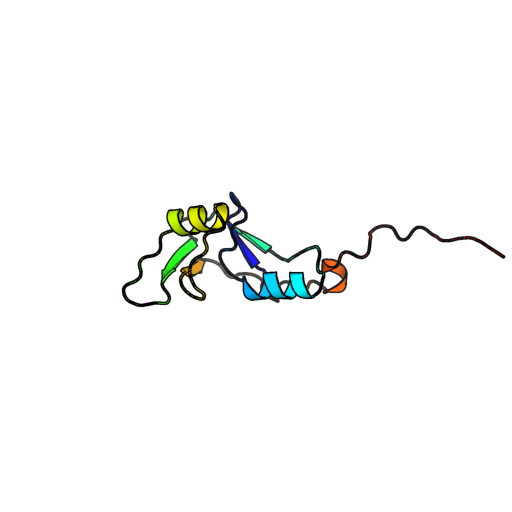 N . GLY A 1 98 ? 4.831 -19.349 -25.006 1.00 49.53 98 GLY A N 1
ATOM 762 C CA . GLY A 1 98 ? 4.312 -19.700 -26.327 1.00 49.53 98 GLY A CA 1
ATOM 763 C C . GLY A 1 98 ? 4.988 -18.954 -27.474 1.00 49.53 98 GLY A C 1
ATOM 764 O O . GLY A 1 98 ? 4.306 -18.296 -28.253 1.00 49.53 98 GLY A O 1
ATOM 765 N N . ALA A 1 99 ? 6.309 -19.066 -27.612 1.00 45.75 99 ALA A N 1
ATOM 766 C CA . ALA A 1 99 ? 6.887 -19.068 -28.951 1.00 45.75 99 ALA A CA 1
ATOM 767 C C . ALA A 1 99 ? 6.779 -20.513 -29.446 1.00 45.75 99 ALA A C 1
ATOM 769 O O . ALA A 1 99 ? 7.586 -21.364 -29.078 1.00 45.75 99 ALA A O 1
ATOM 770 N N . GLY A 1 100 ? 5.703 -20.804 -30.180 1.00 42.62 100 GLY A N 1
ATOM 771 C CA . GLY A 1 100 ? 5.635 -22.021 -30.974 1.00 42.62 100 GLY A CA 1
ATOM 772 C C . GLY A 1 100 ? 6.832 -22.074 -31.917 1.00 42.62 100 GLY A C 1
ATOM 773 O O . GLY A 1 100 ? 7.296 -21.042 -32.407 1.00 42.62 100 GLY A O 1
ATOM 774 N N . GLU A 1 101 ? 7.330 -23.285 -32.130 1.00 47.31 101 GLU A N 1
ATOM 775 C CA . GLU A 1 101 ? 8.230 -23.616 -33.224 1.00 47.31 101 GLU A CA 1
ATOM 776 C C . GLU A 1 101 ? 7.703 -22.983 -34.517 1.00 47.31 101 GLU A C 1
ATOM 778 O O . GLU A 1 101 ? 6.621 -23.320 -34.995 1.00 47.31 101 GLU A O 1
ATOM 783 N N . HIS A 1 102 ? 8.463 -22.051 -35.082 1.00 45.28 102 HIS A N 1
A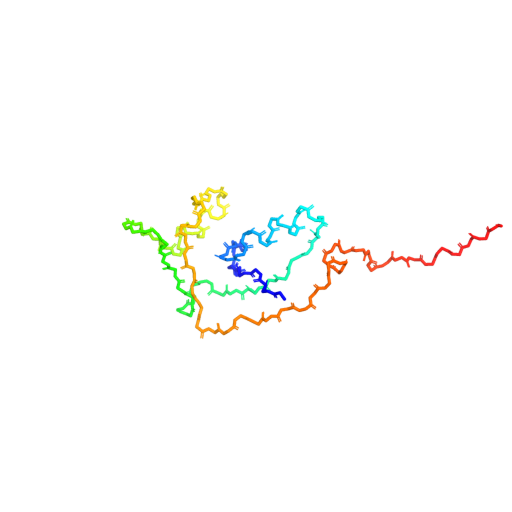TOM 784 C CA . HIS A 1 102 ? 8.357 -21.755 -36.500 1.00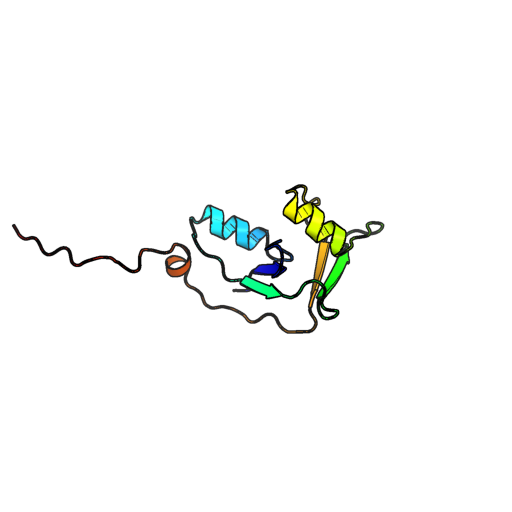 45.28 102 HIS A CA 1
ATOM 785 C C . HIS A 1 102 ? 9.336 -22.686 -37.212 1.00 45.28 102 HIS A C 1
ATOM 787 O O . HIS A 1 102 ? 10.493 -22.336 -37.434 1.00 45.28 102 HIS A O 1
ATOM 793 N N . ASP A 1 103 ? 8.854 -23.894 -37.503 1.00 47.72 103 ASP A N 1
ATOM 794 C CA . ASP A 1 103 ? 9.328 -24.664 -38.648 1.00 47.72 103 ASP A CA 1
ATOM 795 C C . ASP A 1 103 ? 8.656 -24.114 -39.920 1.00 47.72 103 ASP A C 1
ATOM 797 O O . ASP A 1 103 ? 7.513 -23.647 -39.890 1.00 47.72 103 ASP A O 1
ATOM 801 N N . GLY A 1 104 ? 9.390 -24.132 -41.027 1.00 38.19 104 GLY A N 1
ATOM 802 C CA . GLY A 1 104 ? 9.057 -23.451 -42.280 1.00 38.19 104 GLY A CA 1
ATOM 803 C C . GLY A 1 104 ? 10.243 -22.589 -42.712 1.00 38.19 104 GLY A C 1
ATOM 804 O O . GLY A 1 104 ? 10.313 -21.411 -42.388 1.00 38.19 104 GLY A O 1
ATOM 805 N N . GLY A 1 105 ? 11.270 -23.124 -43.364 1.00 40.44 105 GLY A N 1
ATOM 806 C CA . GLY A 1 105 ? 11.141 -23.995 -44.522 1.00 40.44 105 GLY A CA 1
ATOM 807 C C . GLY A 1 105 ? 10.831 -23.131 -45.740 1.00 40.44 105 GLY A C 1
ATOM 808 O O . GLY A 1 105 ? 9.662 -22.946 -46.062 1.00 40.44 105 GLY A O 1
ATOM 809 N N . LEU A 1 106 ? 11.888 -22.576 -46.340 1.00 39.78 106 LEU A N 1
ATOM 810 C CA . LEU A 1 106 ? 12.181 -22.465 -47.776 1.00 39.78 106 LEU A CA 1
ATOM 811 C C . LEU A 1 106 ? 13.644 -22.023 -47.931 1.00 39.78 106 LEU A C 1
ATOM 813 O O . LEU A 1 106 ? 14.033 -21.041 -47.261 1.00 39.78 106 LEU A O 1
#

Secondary structure (DSSP, 8-state):
-PPEEEETTT--EEE-HHHHHHHHHTT-S---EEEE-TTSTTEEEEESSTT----HHHHHHHHHTT-PPSTT-EEEEESS--------HHHHHT--S---------

Foldseek 3Di:
DFFFEAAQPQRQTQDDPVVVVVLVVVQFPATGYDYDNCVDPQKDKAFPDPPDGDDSVNSSVCSNVVVHDDPRGIDMGGNDDRDDDDDDSCVRSPPDPDPPDPDDDD

InterPro domains:
  IPR036086 ParB/Sulfiredoxin superfamily [SSF110849] (2-92)

Organism: Aeropyrum pernix (NCBI:txid56636)

Sequence (106 aa):
MKPILVDAKTLVILDGHHRFNALKILGARYAPAVLVDYDSPCVSVGSWREGVSVSKEEVRRRGVEGRLYPPRTSRHRVCFEIPDVNAGLEELVGYGLGAGEHDGGL

pLDDT: mean 89.87, std 16.05, range [38.19, 98.56]

Radius of gyration: 17.92 Å; chains: 1; bounding box: 27×42×61 Å